Protein AF-A0A800FA05-F1 (afdb_monomer_lite)

Radius of gyration: 16.43 Å; chains: 1; bounding box: 43×35×48 Å

pLDDT: mean 76.83, std 19.86, range [25.92, 97.19]

Sequence (111 aa):
MSPGEPSPVIRTGQLAERCLTSFGSNMGPPMLPNYFYNNNYTIVQTRDHILVMTEMVHDTRIVRLGDPKPLPADVPPWFGDSWGQWHGDTLVVETTTFHLRGTRAQEGGNN

Structure (mmCIF, N/CA/C/O backbone):
data_AF-A0A800FA05-F1
#
_entry.id   AF-A0A800FA05-F1
#
loop_
_atom_site.group_PDB
_atom_site.id
_atom_site.type_symbol
_atom_site.label_atom_id
_atom_site.label_alt_id
_atom_site.label_comp_id
_atom_site.label_asym_id
_atom_site.label_entity_id
_atom_site.label_seq_id
_atom_site.pdbx_PDB_ins_code
_atom_site.Cartn_x
_atom_site.Cartn_y
_atom_site.Cartn_z
_atom_site.occupancy
_atom_site.B_iso_or_equiv
_atom_site.auth_seq_id
_atom_site.auth_comp_id
_atom_site.auth_asym_id
_atom_site.auth_atom_id
_atom_site.pdbx_PDB_model_num
ATOM 1 N N . MET A 1 1 ? 20.765 -23.237 -30.201 1.00 38.34 1 MET A N 1
ATOM 2 C CA . MET A 1 1 ? 20.815 -22.454 -28.949 1.00 38.34 1 MET A CA 1
ATOM 3 C C . MET A 1 1 ? 22.098 -21.645 -29.003 1.00 38.34 1 MET A C 1
ATOM 5 O O . MET A 1 1 ? 23.163 -22.242 -28.921 1.00 38.34 1 MET A O 1
ATOM 9 N N . SER A 1 2 ? 22.012 -20.352 -29.320 1.00 32.28 2 SER A N 1
ATOM 10 C CA . SER A 1 2 ? 23.200 -19.500 -29.456 1.00 32.28 2 SER A CA 1
ATOM 11 C C . SER A 1 2 ? 23.504 -18.845 -28.104 1.00 32.28 2 SER A C 1
ATOM 13 O O . SER A 1 2 ? 22.574 -18.331 -27.479 1.00 32.28 2 SER A O 1
ATOM 15 N N . PRO A 1 3 ? 24.754 -18.872 -27.618 1.00 37.50 3 PRO A N 1
ATOM 16 C CA . PRO A 1 3 ? 25.126 -18.211 -26.378 1.00 37.50 3 PRO A CA 1
ATOM 17 C C . PRO A 1 3 ? 25.275 -16.708 -26.640 1.00 37.50 3 PRO A C 1
ATOM 19 O O . PRO A 1 3 ? 26.117 -16.306 -27.437 1.00 37.50 3 PRO A O 1
ATOM 22 N N . GLY A 1 4 ? 24.461 -15.879 -25.980 1.00 46.41 4 GLY A N 1
ATOM 23 C CA . GLY A 1 4 ? 24.647 -14.421 -25.985 1.00 46.41 4 GLY A CA 1
ATOM 24 C C . GLY A 1 4 ? 23.414 -13.566 -26.260 1.00 46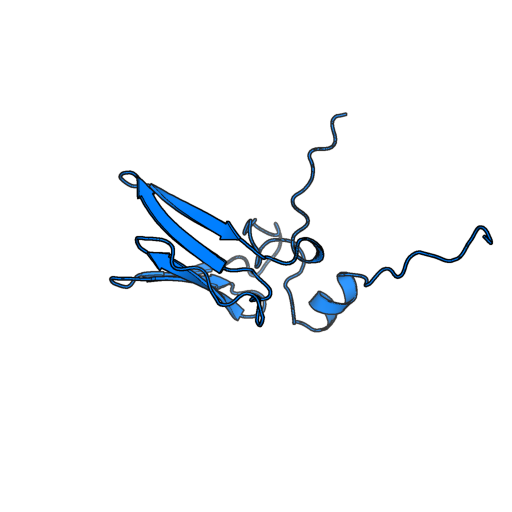.41 4 GLY A C 1
ATOM 25 O O . GLY A 1 4 ? 23.552 -12.348 -26.307 1.00 46.41 4 GLY A O 1
ATOM 26 N N . GLU A 1 5 ? 22.220 -14.139 -26.413 1.00 40.09 5 GLU A N 1
ATOM 27 C CA . GLU A 1 5 ? 21.006 -13.320 -26.438 1.00 40.09 5 GLU A CA 1
ATOM 28 C C . GLU A 1 5 ? 20.634 -12.953 -24.991 1.00 40.09 5 GLU A C 1
ATOM 30 O O . GLU A 1 5 ? 20.346 -13.854 -24.194 1.00 40.09 5 GLU A O 1
ATOM 35 N N . PRO A 1 6 ? 20.705 -11.669 -24.588 1.00 47.56 6 PRO A N 1
ATOM 36 C CA . PRO A 1 6 ? 20.285 -11.289 -23.254 1.00 47.56 6 PRO A CA 1
ATOM 37 C C . PRO A 1 6 ? 18.796 -11.601 -23.129 1.00 47.56 6 PRO A C 1
ATOM 39 O O . PRO A 1 6 ? 17.993 -11.150 -23.947 1.00 47.56 6 PRO A O 1
ATOM 42 N N . SER A 1 7 ? 18.428 -12.358 -22.092 1.00 51.72 7 SER A N 1
ATOM 43 C CA . SER A 1 7 ? 17.037 -12.531 -21.664 1.00 51.72 7 SER A CA 1
ATOM 44 C C . SER A 1 7 ? 16.334 -11.175 -21.738 1.00 51.72 7 SER A C 1
ATOM 46 O O . SER A 1 7 ? 16.969 -10.195 -21.341 1.00 51.72 7 SER A O 1
ATOM 48 N N . PRO A 1 8 ? 15.077 -11.059 -22.207 1.00 47.59 8 PRO A N 1
ATOM 49 C CA . PRO A 1 8 ? 14.409 -9.770 -22.306 1.00 47.59 8 PRO A CA 1
ATOM 50 C C . PRO A 1 8 ? 14.288 -9.174 -20.903 1.00 47.59 8 PRO A C 1
ATOM 52 O O . PRO A 1 8 ? 13.376 -9.468 -20.123 1.00 47.59 8 PRO A O 1
ATOM 55 N N . VAL A 1 9 ? 15.273 -8.349 -20.558 1.00 50.88 9 VAL A N 1
ATOM 56 C CA . VAL A 1 9 ? 15.281 -7.540 -19.360 1.00 50.88 9 VAL A CA 1
ATOM 57 C C . VAL A 1 9 ? 14.279 -6.448 -19.670 1.00 50.88 9 VAL A C 1
ATOM 59 O O . VAL A 1 9 ? 14.618 -5.409 -20.234 1.00 50.88 9 VAL A O 1
ATOM 62 N N . ILE A 1 10 ? 13.020 -6.673 -19.305 1.00 48.97 10 ILE A N 1
ATOM 63 C CA . ILE A 1 10 ? 12.134 -5.552 -19.020 1.00 48.97 10 ILE A CA 1
ATOM 64 C C . ILE A 1 10 ? 12.771 -4.858 -17.815 1.00 48.97 10 ILE A C 1
ATOM 66 O O . ILE A 1 10 ? 12.543 -5.240 -16.669 1.00 48.97 10 ILE A O 1
ATOM 70 N N . ARG A 1 11 ? 13.700 -3.934 -18.100 1.00 43.97 11 ARG A N 1
ATOM 71 C CA . ARG A 1 11 ? 14.428 -3.151 -17.102 1.00 43.97 11 ARG A CA 1
ATOM 72 C C . ARG A 1 11 ? 13.390 -2.412 -16.282 1.00 43.97 11 ARG A C 1
ATOM 74 O O . ARG A 1 11 ? 12.725 -1.535 -16.819 1.00 43.97 11 ARG A O 1
ATOM 81 N N . THR A 1 12 ? 13.294 -2.725 -14.999 1.00 46.00 12 THR A N 1
ATOM 82 C CA . THR A 1 12 ? 12.464 -1.977 -14.052 1.00 46.00 12 THR A CA 1
ATOM 83 C C . THR A 1 12 ? 12.890 -0.527 -13.880 1.00 46.00 12 THR A C 1
ATOM 85 O O . THR A 1 12 ? 12.059 0.270 -13.463 1.00 46.00 12 THR A O 1
ATOM 88 N N . GLY A 1 13 ? 14.109 -0.163 -14.313 1.00 53.25 13 GLY A N 1
ATOM 89 C CA . GLY A 1 13 ? 14.481 1.231 -14.568 1.00 53.25 13 GLY A CA 1
ATOM 90 C C . GLY A 1 13 ? 13.379 1.961 -15.335 1.00 53.25 13 GLY A C 1
ATOM 91 O O . GLY A 1 13 ? 12.830 2.914 -14.804 1.00 53.25 13 GLY A O 1
ATOM 92 N N . GLN A 1 14 ? 12.909 1.393 -16.454 1.00 62.62 14 GLN A N 1
ATOM 93 C CA . GLN A 1 14 ? 11.980 2.031 -17.399 1.00 62.62 14 GLN A CA 1
ATOM 94 C C . GLN A 1 14 ? 10.627 2.460 -16.811 1.00 62.62 14 GLN A C 1
ATOM 96 O O . GLN A 1 14 ? 9.986 3.338 -17.377 1.00 62.62 14 GLN A O 1
ATOM 101 N N . LEU A 1 15 ? 10.146 1.854 -15.720 1.00 75.12 15 LEU A N 1
ATOM 102 C CA . LEU A 1 15 ? 8.872 2.254 -15.104 1.00 75.12 15 LEU A CA 1
ATOM 103 C C . LEU A 1 15 ? 9.046 3.468 -14.185 1.00 75.12 15 LEU A C 1
ATOM 105 O O . LEU A 1 15 ? 8.202 4.364 -14.194 1.00 75.12 15 LEU A O 1
ATOM 109 N N . ALA A 1 16 ? 10.158 3.528 -13.448 1.00 77.25 16 ALA A N 1
ATOM 110 C CA . ALA A 1 16 ? 10.435 4.621 -12.523 1.00 77.25 16 ALA A CA 1
ATOM 111 C C . ALA A 1 16 ? 10.853 5.915 -13.241 1.00 77.25 16 ALA A C 1
ATOM 113 O O . ALA A 1 16 ? 10.376 6.988 -12.891 1.00 77.25 16 ALA A O 1
ATOM 114 N N . GLU A 1 17 ? 11.637 5.824 -14.324 1.00 78.31 17 GLU A N 1
ATOM 115 C CA . GLU A 1 17 ? 11.945 6.973 -15.217 1.00 78.31 17 GLU A CA 1
ATOM 116 C C . GLU A 1 17 ? 10.687 7.536 -15.899 1.00 78.31 17 GLU A C 1
ATOM 118 O O . GLU A 1 17 ? 10.668 8.694 -16.308 1.00 78.31 17 GLU A O 1
ATOM 123 N N . ARG A 1 18 ? 9.622 6.733 -15.998 1.00 82.88 18 ARG A N 1
ATOM 124 C CA . ARG A 1 18 ? 8.316 7.141 -16.535 1.00 82.88 18 ARG A CA 1
ATOM 125 C C . ARG A 1 18 ? 7.323 7.564 -15.452 1.00 82.88 18 ARG A C 1
ATOM 127 O O . ARG A 1 18 ? 6.162 7.793 -15.779 1.00 82.88 18 ARG A O 1
ATOM 134 N N 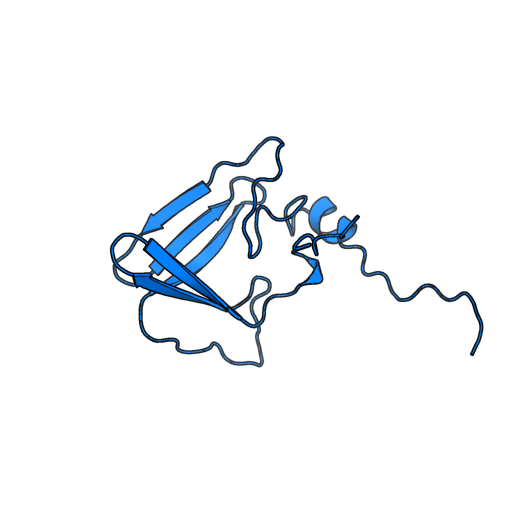. CYS A 1 19 ? 7.754 7.633 -14.190 1.00 81.38 19 CYS A N 1
ATOM 135 C CA . CYS A 1 19 ? 6.907 7.931 -13.033 1.00 81.38 19 CYS A CA 1
ATOM 136 C C . CYS A 1 19 ? 5.683 7.005 -12.907 1.00 81.38 19 CYS A C 1
ATOM 138 O O . CYS A 1 19 ? 4.655 7.413 -12.383 1.00 81.38 19 CYS A O 1
ATOM 140 N N . LEU A 1 20 ? 5.775 5.768 -13.405 1.00 81.38 20 LEU A N 1
ATOM 141 C CA . LEU A 1 20 ? 4.730 4.748 -13.243 1.00 81.38 20 LEU A CA 1
ATOM 142 C C . LEU A 1 20 ? 4.929 3.943 -11.959 1.00 81.38 20 LEU A C 1
ATOM 144 O O . LEU A 1 20 ? 3.986 3.377 -11.418 1.00 81.38 20 LEU A O 1
ATOM 148 N N . THR A 1 21 ? 6.170 3.873 -11.484 1.00 80.50 21 THR A N 1
ATOM 149 C CA . THR A 1 21 ? 6.525 3.274 -10.201 1.00 80.50 21 THR A CA 1
ATOM 150 C C . THR A 1 21 ? 7.538 4.144 -9.480 1.00 80.50 21 THR A C 1
ATOM 152 O O . THR A 1 21 ? 8.225 4.951 -10.100 1.00 80.50 21 THR A O 1
ATOM 155 N N . SER A 1 22 ? 7.662 3.976 -8.169 1.00 78.12 22 SER A N 1
ATOM 156 C CA . SER A 1 22 ? 8.684 4.686 -7.409 1.00 78.12 22 SER A CA 1
ATOM 157 C C . SER A 1 22 ? 10.096 4.120 -7.632 1.00 78.12 22 SER A C 1
ATOM 159 O O . SER A 1 22 ? 10.271 3.013 -8.152 1.00 78.12 22 SER A O 1
ATOM 161 N N . PHE A 1 23 ? 11.112 4.893 -7.243 1.00 75.38 23 PHE A N 1
ATOM 162 C CA . PHE A 1 23 ? 12.503 4.450 -7.226 1.00 75.38 23 PHE A CA 1
ATOM 163 C C . PHE A 1 23 ? 12.738 3.589 -5.979 1.00 75.38 23 PHE A C 1
ATOM 165 O O . PHE A 1 23 ? 12.977 4.100 -4.888 1.00 75.38 23 PHE A O 1
ATOM 172 N N . GLY A 1 24 ? 12.669 2.269 -6.149 1.00 73.94 24 GLY A N 1
ATOM 173 C CA . GLY A 1 24 ? 12.802 1.310 -5.051 1.00 73.94 24 GLY A CA 1
ATOM 174 C C . GLY A 1 24 ? 11.453 0.764 -4.587 1.00 73.94 24 GLY A C 1
ATOM 175 O O . GLY A 1 24 ? 10.505 0.692 -5.364 1.00 73.94 24 GLY A O 1
ATOM 176 N N . SER A 1 25 ? 11.388 0.330 -3.328 1.00 76.69 25 SER A N 1
ATOM 177 C CA . SER A 1 25 ? 10.262 -0.453 -2.794 1.00 76.69 25 SER A CA 1
ATOM 178 C C . SER A 1 25 ? 9.325 0.356 -1.888 1.00 76.69 25 SER A C 1
ATOM 180 O O . SER A 1 25 ? 8.582 -0.222 -1.114 1.00 76.69 25 SER A O 1
ATOM 182 N N . ASN A 1 26 ? 9.321 1.687 -1.958 1.00 80.50 26 ASN A N 1
ATOM 183 C CA . ASN A 1 26 ? 8.470 2.540 -1.112 1.00 80.50 26 ASN A CA 1
ATOM 184 C C . ASN A 1 26 ? 6.995 2.586 -1.541 1.00 80.50 26 ASN A C 1
ATOM 186 O O . ASN A 1 26 ? 6.177 3.126 -0.810 1.00 80.50 26 ASN A O 1
ATOM 190 N N . MET A 1 27 ? 6.639 2.014 -2.695 1.00 81.12 27 MET A N 1
ATOM 191 C CA . MET A 1 27 ? 5.282 2.095 -3.256 1.00 81.12 27 MET A CA 1
ATOM 192 C C . MET A 1 27 ? 4.553 0.753 -3.338 1.00 81.12 27 MET A C 1
ATOM 194 O O . MET A 1 27 ? 3.356 0.681 -3.084 1.00 81.12 27 MET A O 1
ATOM 198 N N . GLY A 1 28 ? 5.271 -0.323 -3.661 1.00 78.19 28 GLY A N 1
ATOM 199 C CA . GLY A 1 28 ? 4.698 -1.665 -3.751 1.00 78.19 28 GLY A CA 1
ATOM 200 C C . GLY A 1 28 ? 4.926 -2.476 -2.477 1.00 78.19 28 GLY A C 1
ATOM 201 O O . GLY A 1 28 ? 5.820 -2.151 -1.706 1.00 78.19 28 GLY A O 1
ATOM 202 N N . PRO A 1 29 ? 4.154 -3.545 -2.241 1.00 79.12 29 PRO A N 1
ATOM 203 C CA . PRO A 1 29 ? 4.388 -4.449 -1.119 1.00 79.12 29 PRO A CA 1
ATOM 204 C C . PRO A 1 29 ? 5.730 -5.212 -1.267 1.00 79.12 29 PRO A C 1
ATOM 206 O O . PRO A 1 29 ? 5.961 -5.821 -2.308 1.00 79.12 29 PRO A O 1
ATOM 209 N N . PRO A 1 30 ? 6.601 -5.262 -0.241 1.00 80.25 30 PRO A N 1
ATOM 210 C CA . PRO A 1 30 ? 6.523 -4.512 1.010 1.00 80.25 30 PRO A CA 1
ATOM 211 C C . PRO A 1 30 ? 6.919 -3.044 0.808 1.00 80.25 30 PRO A C 1
ATOM 213 O O . PRO A 1 30 ? 7.935 -2.762 0.176 1.00 80.25 30 PRO A O 1
ATOM 216 N N . MET A 1 31 ? 6.140 -2.129 1.397 1.00 82.56 31 MET A N 1
ATOM 217 C CA . MET A 1 31 ? 6.400 -0.688 1.333 1.00 82.56 31 MET A CA 1
ATOM 218 C C . MET A 1 31 ? 7.546 -0.344 2.288 1.00 82.56 31 MET A C 1
ATOM 220 O O . MET A 1 31 ? 7.344 -0.224 3.496 1.00 82.56 31 MET A O 1
ATOM 224 N N . LEU A 1 32 ? 8.761 -0.245 1.754 1.00 81.88 32 LEU A N 1
ATOM 225 C CA . LEU A 1 32 ? 9.983 0.021 2.514 1.00 81.88 32 LEU A CA 1
ATOM 226 C C . LEU A 1 32 ? 10.472 1.453 2.270 1.00 81.88 32 LEU A C 1
ATOM 228 O O . LEU A 1 32 ? 10.431 1.908 1.128 1.00 81.88 32 LEU A O 1
ATOM 232 N N . PRO A 1 33 ? 10.982 2.167 3.289 1.00 74.25 33 PRO A N 1
ATOM 233 C CA . PRO A 1 33 ? 11.574 3.487 3.089 1.00 74.25 33 PRO A CA 1
ATOM 234 C C . PRO A 1 33 ? 12.660 3.445 2.007 1.00 74.25 33 PRO A C 1
ATOM 236 O O . PRO A 1 33 ? 13.513 2.560 2.023 1.00 74.25 33 PRO A O 1
ATOM 239 N N . ASN A 1 34 ? 12.662 4.408 1.081 1.00 74.75 34 ASN A N 1
ATOM 240 C CA . ASN A 1 34 ? 13.681 4.454 0.024 1.00 74.75 34 ASN A CA 1
ATOM 241 C C . ASN A 1 34 ? 15.012 5.086 0.494 1.00 74.75 34 ASN A C 1
ATOM 243 O O . ASN A 1 34 ? 15.945 5.167 -0.293 1.00 74.75 34 ASN A O 1
ATOM 247 N N . TYR A 1 35 ? 15.113 5.513 1.761 1.00 73.44 35 TYR A N 1
ATOM 248 C CA . TYR A 1 35 ? 16.265 6.204 2.378 1.00 73.44 35 TYR A CA 1
ATOM 249 C C . TYR A 1 35 ? 16.663 7.551 1.740 1.00 73.44 35 TYR A C 1
ATOM 251 O O . TYR A 1 35 ? 17.668 8.144 2.128 1.00 73.44 35 TYR A O 1
ATOM 259 N N . PHE A 1 36 ? 15.865 8.061 0.802 1.00 76.06 36 PHE A N 1
ATOM 260 C CA . PHE A 1 36 ? 16.024 9.367 0.167 1.00 76.06 36 PHE A CA 1
ATOM 261 C C . PHE A 1 36 ? 14.910 10.337 0.616 1.00 76.06 36 PHE A C 1
ATOM 263 O O . PHE A 1 36 ? 14.461 10.311 1.764 1.00 76.06 36 PHE A O 1
ATOM 270 N N . TYR A 1 37 ? 14.482 11.229 -0.279 1.00 79.06 37 TYR A N 1
ATOM 271 C CA . TYR A 1 37 ? 13.399 12.188 -0.069 1.00 79.06 37 TYR A CA 1
ATOM 272 C C . TYR A 1 37 ? 12.038 11.625 -0.533 1.00 79.06 37 TYR A C 1
ATOM 274 O O . TYR A 1 37 ? 11.969 10.583 -1.188 1.00 79.06 37 TYR A O 1
ATOM 282 N N . ASN A 1 38 ? 10.953 12.325 -0.189 1.00 75.38 38 ASN A N 1
ATOM 283 C CA . ASN A 1 38 ? 9.557 11.990 -0.514 1.00 75.38 38 ASN A CA 1
ATOM 284 C C . ASN A 1 38 ? 9.064 10.642 0.043 1.00 75.38 38 ASN A C 1
ATOM 286 O O . ASN A 1 38 ? 8.450 9.835 -0.660 1.00 75.38 38 ASN A O 1
ATOM 290 N N . ASN A 1 39 ? 9.364 10.399 1.320 1.00 84.06 39 ASN A N 1
ATOM 291 C CA . ASN A 1 39 ? 8.961 9.200 2.060 1.00 84.06 39 ASN A CA 1
ATOM 292 C C . ASN A 1 39 ? 7.725 9.421 2.946 1.00 84.06 39 ASN A C 1
ATOM 294 O O . ASN A 1 39 ? 7.474 8.612 3.841 1.00 84.06 39 ASN A O 1
ATOM 298 N N . ASN A 1 40 ? 6.961 10.501 2.746 1.00 88.88 40 ASN A N 1
ATOM 299 C CA . ASN A 1 40 ? 5.736 10.679 3.514 1.00 88.88 40 ASN A CA 1
ATOM 300 C C . ASN A 1 40 ? 4.649 9.715 3.028 1.00 88.88 40 ASN A C 1
ATOM 302 O O . ASN A 1 40 ? 4.460 9.504 1.826 1.00 88.88 40 ASN A O 1
ATOM 306 N N . TYR A 1 41 ? 3.902 9.177 3.990 1.00 90.75 41 TYR A N 1
ATOM 307 C CA . TYR A 1 41 ? 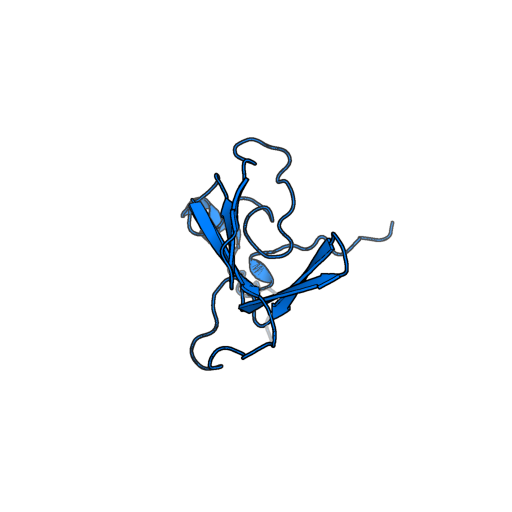2.701 8.394 3.742 1.00 90.75 41 TYR A CA 1
ATOM 308 C C . TYR A 1 41 ? 1.495 9.116 4.318 1.00 90.75 41 TYR A C 1
ATOM 310 O O . TYR A 1 41 ? 1.495 9.517 5.482 1.00 90.75 41 TYR A O 1
ATOM 318 N N . THR A 1 42 ? 0.448 9.243 3.512 1.00 94.00 42 THR A N 1
ATOM 319 C CA . THR A 1 42 ? -0.870 9.626 4.014 1.00 94.00 42 THR A CA 1
ATOM 320 C C . THR A 1 42 ? -1.669 8.358 4.253 1.00 94.00 42 THR A C 1
ATOM 322 O O . THR A 1 42 ? -1.869 7.570 3.329 1.00 94.00 42 THR A O 1
ATOM 325 N N . ILE A 1 43 ? -2.118 8.162 5.492 1.00 95.06 43 ILE A N 1
ATOM 326 C CA . ILE A 1 43 ? -2.929 7.009 5.877 1.00 95.06 43 ILE A CA 1
ATOM 327 C C . ILE A 1 43 ? -4.346 7.489 6.168 1.00 95.06 43 ILE A C 1
ATOM 329 O O . ILE A 1 43 ? -4.550 8.361 7.011 1.00 95.06 43 ILE A O 1
ATOM 333 N N . VAL A 1 44 ? -5.322 6.912 5.470 1.00 97.19 44 VAL A N 1
ATOM 334 C CA . VAL A 1 44 ? -6.747 7.187 5.683 1.00 97.19 44 VAL A CA 1
ATOM 335 C C . VAL A 1 44 ? -7.437 5.890 6.066 1.00 97.19 44 VAL A C 1
ATOM 337 O O . VAL A 1 44 ? -7.366 4.906 5.336 1.00 97.19 44 VAL A O 1
ATOM 340 N N . GLN A 1 45 ? -8.127 5.892 7.201 1.00 96.75 45 GLN A N 1
ATOM 341 C CA . GLN A 1 45 ? -8.899 4.750 7.669 1.00 96.75 45 GLN A CA 1
ATOM 342 C C . GLN A 1 45 ? -10.393 5.048 7.578 1.00 96.75 45 GLN A C 1
ATOM 344 O O . GLN A 1 45 ? -10.872 6.095 8.009 1.00 96.75 45 GLN A O 1
ATOM 349 N N . THR A 1 46 ? -11.129 4.091 7.032 1.00 96.31 46 THR A N 1
ATOM 350 C CA . THR A 1 46 ? -12.592 4.058 7.007 1.00 96.31 46 THR A CA 1
ATOM 351 C C . THR A 1 46 ? -13.074 2.833 7.788 1.00 96.31 46 THR A C 1
ATOM 353 O O . THR A 1 46 ? -12.278 2.122 8.405 1.00 96.31 46 THR A O 1
ATOM 356 N N . ARG A 1 47 ? -14.384 2.568 7.786 1.00 94.81 47 ARG A N 1
ATOM 357 C CA . ARG A 1 47 ? -14.944 1.402 8.484 1.00 94.81 47 ARG A CA 1
ATOM 358 C C . ARG A 1 47 ? -14.477 0.075 7.876 1.00 94.81 47 ARG A C 1
ATOM 360 O O . ARG A 1 47 ? -14.364 -0.909 8.596 1.00 94.81 47 ARG A O 1
ATOM 367 N N . ASP A 1 48 ? -14.253 0.048 6.568 1.00 95.75 48 ASP A N 1
ATOM 368 C CA . ASP A 1 48 ? -14.023 -1.160 5.772 1.00 95.75 48 ASP A CA 1
ATOM 369 C C . ASP A 1 48 ? -12.719 -1.125 4.954 1.00 95.75 48 ASP A C 1
ATOM 371 O O . ASP A 1 48 ? -12.343 -2.140 4.370 1.00 95.75 48 ASP A O 1
ATOM 375 N N . HIS A 1 49 ? -11.995 -0.002 4.943 1.00 96.44 49 HIS A N 1
ATOM 376 C CA . HIS A 1 49 ? -10.733 0.144 4.214 1.00 96.44 49 HIS A CA 1
ATOM 377 C C . HIS A 1 49 ? -9.677 0.918 4.998 1.00 96.44 49 HIS A C 1
ATOM 379 O O . HIS A 1 49 ? -9.986 1.857 5.735 1.00 96.44 49 HIS A O 1
ATOM 385 N N . ILE A 1 50 ? -8.41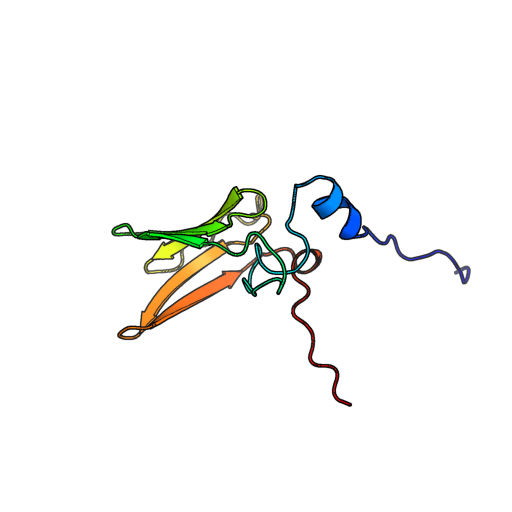7 0.588 4.728 1.00 96.88 50 ILE A N 1
ATOM 386 C CA . ILE A 1 50 ? -7.252 1.412 5.042 1.00 96.88 50 ILE A CA 1
ATOM 387 C C . ILE A 1 50 ? -6.556 1.755 3.731 1.00 96.88 50 ILE A C 1
ATOM 389 O O . ILE A 1 50 ? -6.240 0.881 2.928 1.00 96.88 50 ILE A O 1
ATOM 393 N N . LEU A 1 51 ? -6.334 3.042 3.513 1.00 95.38 51 LEU A N 1
ATOM 394 C CA . LEU A 1 51 ? -5.629 3.576 2.360 1.00 95.38 51 LEU A CA 1
ATOM 395 C C . LEU A 1 51 ? -4.249 4.034 2.808 1.00 95.38 51 LEU A C 1
ATOM 397 O O . LEU A 1 51 ? -4.138 4.750 3.802 1.00 95.38 51 LEU A O 1
ATOM 401 N N . VAL A 1 52 ? -3.217 3.650 2.064 1.00 93.81 52 VAL A N 1
ATOM 402 C CA . VAL A 1 52 ? -1.845 4.126 2.263 1.00 93.81 52 VAL A CA 1
ATOM 403 C C . VAL A 1 52 ? -1.385 4.762 0.961 1.00 93.81 52 VAL A C 1
ATOM 405 O O . VAL A 1 52 ? -1.146 4.064 -0.022 1.00 93.81 52 VAL A O 1
ATOM 408 N N . MET A 1 53 ? -1.295 6.088 0.947 1.00 92.12 53 MET A N 1
ATOM 409 C CA . MET A 1 53 ? -0.875 6.862 -0.218 1.00 92.12 53 MET A CA 1
ATOM 410 C C . MET A 1 53 ? 0.571 7.313 -0.061 1.00 92.12 53 MET A C 1
ATOM 412 O O . MET A 1 53 ? 0.938 7.876 0.974 1.00 92.12 53 MET A O 1
ATOM 416 N N . THR A 1 54 ? 1.380 7.078 -1.089 1.00 89.81 54 THR A N 1
ATOM 417 C CA . THR A 1 54 ? 2.801 7.433 -1.100 1.00 89.81 54 THR A CA 1
ATOM 418 C C . THR A 1 54 ? 3.004 8.814 -1.697 1.00 89.81 54 THR A C 1
ATOM 420 O O . THR A 1 54 ? 2.463 9.116 -2.755 1.00 89.81 54 THR A O 1
ATOM 423 N N . GLU A 1 55 ? 3.816 9.659 -1.062 1.00 89.06 55 GLU A N 1
ATOM 424 C CA . GLU A 1 55 ? 4.153 10.975 -1.620 1.00 89.06 55 GLU A CA 1
ATOM 425 C C . GLU A 1 55 ? 4.844 10.853 -2.986 1.00 89.06 55 GLU A C 1
ATOM 427 O O . GLU A 1 55 ? 4.486 11.530 -3.949 1.00 89.06 55 GLU A O 1
ATOM 432 N N . MET A 1 56 ? 5.828 9.956 -3.104 1.00 85.19 56 MET A N 1
ATOM 433 C CA . MET A 1 56 ? 6.474 9.705 -4.388 1.00 85.19 56 MET A CA 1
ATOM 434 C C . MET A 1 56 ? 5.499 8.984 -5.331 1.00 85.19 56 MET A C 1
ATOM 436 O O . MET A 1 56 ? 4.989 7.921 -4.991 1.00 85.19 56 MET A O 1
ATOM 440 N N . VAL A 1 57 ? 5.273 9.554 -6.521 1.00 87.00 57 VAL A N 1
ATOM 441 C CA . VAL A 1 57 ? 4.418 9.012 -7.605 1.00 87.00 57 VAL A CA 1
ATOM 442 C C . VAL A 1 57 ? 2.904 8.957 -7.284 1.00 87.00 57 VAL A C 1
ATOM 444 O O . VAL A 1 57 ? 2.113 8.758 -8.199 1.00 87.00 57 VAL A O 1
ATOM 447 N N . HIS A 1 58 ? 2.476 9.293 -6.059 1.00 87.62 58 HIS A N 1
ATOM 448 C CA . HIS A 1 58 ? 1.063 9.415 -5.651 1.00 87.62 58 HIS A CA 1
ATOM 449 C C . HIS A 1 58 ? 0.221 8.141 -5.832 1.00 87.62 58 HIS A C 1
ATOM 451 O O . HIS A 1 58 ? -0.993 8.215 -6.037 1.00 87.62 58 HIS A O 1
ATOM 457 N N . ASP A 1 59 ? 0.840 6.964 -5.749 1.00 87.88 59 ASP A N 1
ATOM 458 C CA . ASP A 1 59 ? 0.095 5.709 -5.770 1.00 87.88 59 ASP A CA 1
ATOM 459 C C . ASP A 1 59 ? -0.610 5.475 -4.429 1.00 87.88 59 ASP A C 1
ATOM 461 O O . ASP A 1 59 ? -0.156 5.920 -3.369 1.00 87.88 59 ASP A O 1
ATOM 465 N N . THR A 1 60 ? -1.752 4.793 -4.479 1.00 91.38 60 THR A N 1
ATOM 466 C CA . THR A 1 60 ? -2.569 4.504 -3.300 1.00 91.38 60 THR A CA 1
ATOM 467 C C . THR A 1 60 ? -2.788 3.009 -3.174 1.00 91.38 60 THR A C 1
ATOM 469 O O . THR A 1 60 ? -3.534 2.402 -3.945 1.00 91.38 60 THR A O 1
ATOM 472 N N . ARG A 1 61 ? -2.217 2.423 -2.122 1.00 92.00 61 ARG A N 1
ATOM 473 C CA . ARG A 1 61 ? -2.520 1.054 -1.718 1.00 92.00 61 ARG A CA 1
ATOM 474 C C . ARG A 1 61 ? -3.851 1.021 -0.977 1.00 92.00 61 ARG A C 1
ATOM 476 O O . ARG A 1 61 ? -4.002 1.654 0.068 1.00 92.00 61 ARG A O 1
ATOM 483 N N . ILE A 1 62 ? -4.790 0.238 -1.496 1.00 93.69 62 ILE A N 1
ATOM 484 C CA . ILE A 1 62 ? -6.111 0.021 -0.899 1.00 93.69 62 ILE A CA 1
ATOM 485 C C . ILE A 1 62 ? -6.107 -1.323 -0.173 1.00 93.69 62 ILE A C 1
ATOM 487 O O . ILE A 1 62 ? -6.020 -2.370 -0.810 1.00 93.69 62 ILE A O 1
ATOM 491 N N . VAL A 1 63 ? -6.227 -1.300 1.153 1.00 95.19 63 VAL A N 1
ATOM 492 C CA . VAL A 1 63 ? -6.340 -2.491 2.000 1.00 95.19 63 VAL A CA 1
ATOM 493 C C . VAL A 1 63 ? -7.789 -2.652 2.437 1.00 95.19 63 VAL A C 1
ATOM 495 O O . VAL A 1 63 ? -8.317 -1.797 3.149 1.00 95.19 63 VAL A O 1
ATOM 498 N N . ARG A 1 64 ? -8.438 -3.744 2.029 1.00 95.62 64 ARG A N 1
ATOM 499 C CA . ARG A 1 64 ? -9.807 -4.068 2.461 1.00 95.62 64 ARG A CA 1
ATOM 500 C C . ARG A 1 64 ? -9.787 -4.797 3.798 1.00 95.62 64 ARG A C 1
ATOM 502 O O . ARG A 1 64 ? -8.991 -5.714 3.977 1.00 95.62 64 ARG A O 1
ATOM 509 N N . LEU A 1 65 ? -10.643 -4.389 4.728 1.00 95.81 65 LEU A N 1
ATOM 510 C CA . LEU A 1 65 ? -10.734 -4.978 6.062 1.00 95.81 65 LEU A CA 1
ATOM 511 C C . LEU A 1 65 ? -11.778 -6.099 6.106 1.00 95.81 65 LEU A C 1
ATOM 513 O O . LEU A 1 65 ? -12.875 -5.950 5.566 1.00 95.81 65 LEU A O 1
ATOM 517 N N . GLY A 1 66 ? -11.456 -7.186 6.810 1.00 89.75 66 GLY A N 1
ATOM 518 C CA . GLY A 1 66 ? -12.366 -8.309 7.050 1.00 89.75 66 GLY A CA 1
ATOM 519 C C . GLY A 1 66 ? -12.018 -9.558 6.242 1.00 89.75 66 GLY A C 1
ATOM 520 O O . GLY A 1 66 ? -10.842 -9.877 6.052 1.00 89.75 66 GLY A O 1
ATOM 521 N N . ASP A 1 67 ? -13.048 -10.285 5.808 1.00 87.62 67 ASP A N 1
ATOM 522 C CA . ASP A 1 67 ? -12.875 -11.562 5.116 1.00 87.62 67 ASP A CA 1
ATOM 523 C C . ASP A 1 67 ? -12.398 -11.361 3.668 1.00 87.62 67 ASP A C 1
ATOM 525 O O . ASP A 1 67 ? -13.019 -10.595 2.917 1.00 87.62 67 ASP A O 1
ATOM 529 N N . PRO A 1 68 ? -11.334 -12.065 3.234 1.00 84.88 68 PRO A N 1
ATOM 530 C CA . PRO A 1 68 ? -10.836 -11.964 1.873 1.00 84.88 68 PRO A CA 1
ATOM 531 C C . PRO A 1 68 ? -11.881 -12.384 0.838 1.00 84.88 68 PRO A C 1
ATOM 533 O O . PRO A 1 68 ? -12.355 -13.520 0.820 1.00 84.88 68 PRO A O 1
ATOM 536 N N . LYS A 1 69 ? -12.186 -11.478 -0.090 1.00 85.62 69 LYS A N 1
ATOM 537 C CA . LYS A 1 69 ? -12.977 -11.744 -1.299 1.00 85.62 69 LYS A CA 1
ATOM 538 C C . LYS A 1 69 ? -12.136 -11.472 -2.551 1.00 85.62 69 LYS A C 1
ATOM 540 O O . LYS A 1 69 ? -12.255 -10.383 -3.113 1.00 85.62 69 LYS A O 1
ATOM 545 N N . PRO A 1 70 ? -11.293 -12.422 -2.987 1.00 82.12 70 PRO A N 1
ATOM 546 C CA . PRO A 1 70 ? -10.313 -12.198 -4.045 1.00 82.12 70 PRO A CA 1
ATOM 547 C C . PRO A 1 70 ? -10.900 -11.517 -5.282 1.00 82.12 70 PRO A C 1
ATOM 549 O O . PRO A 1 70 ? -12.020 -11.824 -5.704 1.00 82.12 70 PRO A O 1
ATOM 552 N N . LEU A 1 71 ? -10.131 -10.596 -5.862 1.00 84.38 71 LEU A N 1
ATOM 553 C C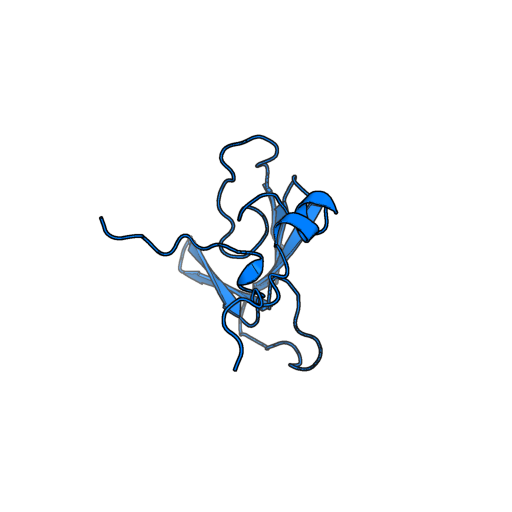A . LEU A 1 71 ? -10.492 -9.992 -7.140 1.00 84.38 71 LEU A CA 1
ATOM 554 C C . LEU A 1 71 ? -10.532 -11.045 -8.267 1.00 84.38 71 LEU A C 1
ATOM 556 O O . LEU A 1 71 ? -9.839 -12.064 -8.183 1.00 84.38 71 LEU A O 1
ATOM 560 N N . PRO A 1 72 ? -11.323 -10.807 -9.330 1.00 85.44 72 PRO A N 1
ATOM 561 C CA . PRO A 1 72 ? -11.304 -11.640 -10.528 1.00 85.44 72 PRO A CA 1
ATOM 562 C C . PRO A 1 72 ? -9.883 -11.801 -11.094 1.00 85.44 72 PRO A C 1
ATOM 564 O O . PRO A 1 72 ? -9.115 -10.842 -11.169 1.00 85.44 72 PRO A O 1
ATOM 567 N N . ALA A 1 73 ? -9.525 -13.028 -11.481 1.00 82.75 73 ALA A N 1
ATOM 568 C CA . ALA A 1 73 ? -8.161 -13.373 -11.897 1.00 82.75 73 ALA A CA 1
ATOM 569 C C . ALA A 1 73 ? -7.766 -12.812 -13.278 1.00 82.75 73 ALA A C 1
ATOM 571 O O . ALA A 1 73 ? -6.591 -12.821 -13.637 1.00 82.75 73 ALA A O 1
ATOM 572 N N . ASP A 1 74 ? -8.737 -12.350 -14.061 1.00 85.56 74 ASP A N 1
ATOM 573 C CA . ASP A 1 74 ? -8.581 -11.830 -15.419 1.00 85.56 74 ASP A CA 1
ATOM 574 C C . ASP A 1 74 ? -8.095 -10.373 -15.467 1.00 85.56 74 ASP A C 1
ATOM 576 O O . ASP A 1 74 ? -7.585 -9.939 -16.500 1.00 85.56 74 ASP A O 1
ATOM 580 N N . VAL A 1 75 ? -8.183 -9.633 -14.355 1.00 80.81 75 VAL A N 1
ATOM 581 C CA . VAL A 1 75 ? -7.691 -8.249 -14.251 1.00 80.81 75 VAL A CA 1
ATOM 582 C C . VAL A 1 75 ? -6.899 -8.063 -12.949 1.00 80.81 75 VAL A C 1
ATOM 584 O O . VAL A 1 75 ? -7.376 -7.421 -12.009 1.00 80.81 75 VAL A O 1
ATOM 587 N N . PRO A 1 76 ? -5.684 -8.636 -12.850 1.00 81.75 76 PRO A N 1
ATOM 588 C CA . PRO A 1 76 ? -4.878 -8.509 -11.645 1.00 81.75 76 PRO A CA 1
ATOM 589 C C . PRO A 1 76 ? -4.393 -7.059 -11.457 1.00 81.75 76 PRO A C 1
ATOM 591 O O . PRO A 1 76 ? -3.840 -6.472 -12.395 1.00 81.75 76 PRO A O 1
ATOM 594 N N . PRO A 1 77 ? -4.549 -6.462 -10.260 1.00 86.38 77 PRO A N 1
ATOM 595 C CA . PRO A 1 77 ? -3.958 -5.163 -9.961 1.00 86.38 77 PRO A CA 1
ATOM 596 C C . PRO A 1 77 ? -2.432 -5.218 -10.010 1.00 86.38 77 PRO A C 1
ATOM 598 O O . PRO A 1 77 ? -1.821 -6.194 -9.579 1.00 86.38 77 PRO A O 1
ATOM 601 N N . TRP A 1 78 ? -1.799 -4.126 -10.439 1.00 83.81 78 TRP A N 1
ATOM 602 C CA . TRP A 1 78 ? -0.341 -4.081 -10.582 1.00 83.81 78 TRP A CA 1
ATOM 603 C C . TRP A 1 78 ? 0.409 -4.316 -9.255 1.00 83.81 78 TRP A C 1
ATOM 605 O O . TRP A 1 78 ? 1.354 -5.108 -9.194 1.00 83.81 78 TRP A O 1
ATOM 615 N N . PHE A 1 79 ? -0.054 -3.671 -8.176 1.00 86.62 79 PHE A N 1
ATOM 616 C CA . PHE A 1 79 ? 0.467 -3.837 -6.809 1.00 86.62 79 PHE A CA 1
ATOM 617 C C . PHE A 1 79 ? -0.222 -4.955 -6.019 1.00 86.62 79 PHE A C 1
ATOM 619 O O . PHE A 1 79 ? -0.012 -5.090 -4.814 1.00 86.62 79 PHE A O 1
ATOM 626 N N . GLY A 1 80 ? -0.998 -5.785 -6.714 1.00 89.75 80 GLY A N 1
ATOM 627 C CA . GLY A 1 80 ? -1.716 -6.909 -6.147 1.00 89.75 80 GLY A CA 1
ATOM 628 C C . GLY A 1 80 ? -2.932 -6.528 -5.322 1.00 89.75 80 GLY A C 1
ATOM 629 O O . GLY A 1 80 ? -3.343 -5.371 -5.222 1.00 89.75 80 GLY A O 1
ATOM 630 N N . ASP A 1 81 ? -3.519 -7.563 -4.746 1.00 90.94 81 ASP A N 1
ATOM 631 C CA . ASP A 1 81 ? -4.761 -7.492 -4.008 1.00 90.94 81 ASP A CA 1
ATOM 632 C C . ASP A 1 81 ? -4.514 -7.568 -2.499 1.00 90.94 81 ASP A C 1
ATOM 634 O O . ASP A 1 81 ? -4.027 -8.592 -2.016 1.00 90.94 81 ASP A O 1
ATOM 638 N N . SER A 1 82 ? -4.811 -6.485 -1.769 1.00 93.12 82 SER A N 1
ATOM 639 C CA . SER A 1 82 ? -4.483 -6.337 -0.343 1.00 93.12 82 SER A CA 1
ATOM 640 C C . SER A 1 82 ? -5.694 -6.519 0.580 1.00 93.12 82 SER A C 1
ATOM 642 O O . SER A 1 82 ? -6.720 -5.853 0.417 1.00 93.12 82 SER A O 1
ATOM 644 N N . TRP A 1 83 ? -5.520 -7.337 1.618 1.00 94.88 83 TRP A N 1
ATOM 645 C CA . TRP A 1 83 ? -6.519 -7.633 2.649 1.00 94.88 83 TRP A CA 1
ATOM 646 C C . TRP A 1 83 ? -5.916 -7.506 4.038 1.00 94.88 83 TRP A C 1
ATOM 648 O O . TRP A 1 83 ? -4.771 -7.898 4.243 1.00 94.88 83 TRP A O 1
ATOM 658 N N . GLY A 1 84 ? -6.669 -6.942 4.978 1.00 94.88 84 GLY A N 1
ATOM 659 C CA . GLY A 1 84 ? -6.185 -6.633 6.315 1.00 94.88 84 GLY A CA 1
ATOM 660 C C . GLY A 1 84 ? -7.081 -7.168 7.424 1.00 94.88 84 GLY A C 1
ATOM 661 O O . GLY A 1 84 ? -8.309 -7.084 7.341 1.00 94.88 84 GLY A O 1
ATOM 662 N N . GLN A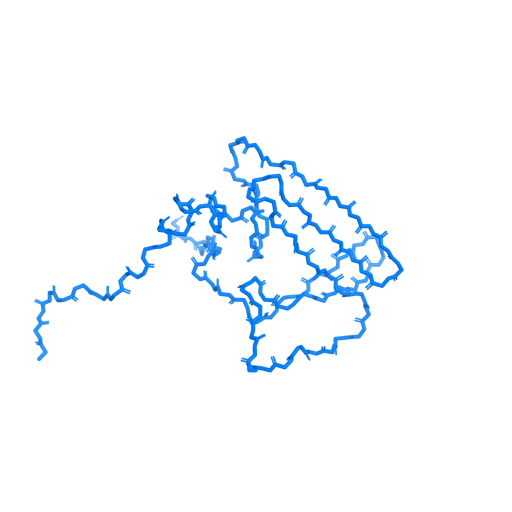 1 85 ? -6.456 -7.653 8.495 1.00 94.94 85 GLN A N 1
ATOM 663 C CA . GLN A 1 85 ? -7.126 -8.009 9.745 1.00 94.94 85 GLN A CA 1
ATOM 664 C C . GLN A 1 85 ? -6.388 -7.412 10.945 1.00 94.94 85 GLN A C 1
ATOM 666 O O . GLN A 1 85 ? -5.160 -7.308 10.958 1.00 94.94 85 GLN A O 1
ATOM 671 N N . TRP A 1 86 ? -7.153 -7.000 11.954 1.00 94.12 86 TRP A N 1
ATOM 672 C CA . TRP A 1 86 ? -6.610 -6.468 13.200 1.00 94.12 86 TRP A CA 1
ATOM 673 C C . TRP A 1 86 ? -6.328 -7.598 14.187 1.00 94.12 86 TRP A C 1
ATOM 675 O O . TRP A 1 86 ? -7.216 -8.367 14.543 1.00 94.12 86 TRP A O 1
ATOM 685 N N . HIS A 1 87 ? -5.091 -7.653 14.664 1.00 95.38 87 HIS A N 1
ATOM 686 C CA . HIS A 1 87 ? -4.631 -8.518 15.740 1.00 95.38 87 HIS A CA 1
ATOM 687 C C . HIS A 1 87 ? -4.243 -7.625 16.921 1.00 95.38 87 HIS A C 1
ATOM 689 O O . HIS A 1 87 ? -3.104 -7.165 17.023 1.00 95.38 87 HIS A O 1
ATOM 695 N N . GLY A 1 88 ? -5.220 -7.317 17.780 1.00 95.06 88 GLY A N 1
ATOM 696 C CA . GLY A 1 88 ? -5.069 -6.262 18.787 1.00 95.06 88 GLY A CA 1
ATOM 697 C C . GLY A 1 88 ? -4.793 -4.918 18.109 1.00 95.06 88 GLY A C 1
ATOM 698 O O . GLY A 1 88 ? -5.556 -4.503 17.240 1.00 95.06 88 GLY A O 1
ATOM 699 N N . ASP A 1 89 ? -3.663 -4.298 18.447 1.00 95.94 89 ASP A N 1
ATOM 700 C CA . ASP A 1 89 ? -3.247 -2.997 17.899 1.00 95.94 89 ASP A CA 1
ATOM 701 C C . ASP A 1 89 ? -2.438 -3.112 16.592 1.00 95.94 89 ASP A C 1
ATOM 703 O O . ASP A 1 89 ? -1.924 -2.121 16.076 1.00 95.94 89 ASP A O 1
ATOM 707 N N . THR A 1 90 ? -2.287 -4.324 16.047 1.00 95.50 90 THR A N 1
ATOM 708 C CA . THR A 1 90 ? -1.504 -4.574 14.829 1.00 95.50 90 THR A CA 1
ATOM 709 C C . THR A 1 90 ? -2.414 -4.886 13.650 1.00 95.50 90 THR A C 1
ATOM 711 O O . THR A 1 90 ? -3.178 -5.849 13.690 1.00 95.50 90 THR A O 1
ATOM 714 N N . LEU A 1 91 ? -2.298 -4.114 12.568 1.00 94.62 91 LEU A N 1
ATOM 715 C CA . LEU A 1 91 ? -2.902 -4.459 11.284 1.00 94.62 91 LEU A CA 1
ATOM 716 C C . LEU A 1 91 ? -1.972 -5.414 10.530 1.00 94.62 91 LEU A C 1
ATOM 718 O O . LEU A 1 91 ? -0.893 -5.017 10.087 1.00 94.62 91 LEU A O 1
ATOM 722 N N . VAL A 1 92 ? -2.408 -6.655 10.343 1.00 94.56 92 VAL A N 1
ATOM 723 C CA . VAL A 1 92 ? -1.728 -7.626 9.481 1.00 94.56 92 VAL A CA 1
ATOM 724 C C . VAL A 1 92 ? -2.324 -7.509 8.088 1.00 94.56 92 VAL A C 1
ATOM 726 O O . VAL A 1 92 ? -3.540 -7.610 7.937 1.00 94.56 92 VAL A O 1
ATOM 729 N N . VAL A 1 93 ? -1.479 -7.275 7.080 1.00 93.75 93 VAL A N 1
ATOM 730 C CA . VAL A 1 93 ? -1.914 -7.124 5.686 1.00 93.75 93 VAL A CA 1
ATOM 731 C C . VAL A 1 93 ? -1.296 -8.203 4.816 1.00 93.75 93 VAL A C 1
ATOM 733 O O . VAL A 1 93 ? -0.078 -8.259 4.654 1.00 93.75 93 VAL A O 1
ATOM 736 N N . GLU A 1 94 ? -2.150 -9.000 4.193 1.00 92.06 94 GLU A N 1
ATOM 737 C CA . GLU A 1 94 ? -1.774 -9.967 3.172 1.00 92.06 94 GLU A CA 1
ATOM 738 C C . GLU A 1 94 ? -1.956 -9.350 1.791 1.00 92.06 94 GLU A C 1
ATOM 740 O O . GLU A 1 94 ? -2.867 -8.554 1.549 1.00 92.06 94 GLU A O 1
ATOM 745 N N . THR A 1 95 ? -1.059 -9.665 0.861 1.00 90.31 95 THR A N 1
ATOM 746 C CA . THR A 1 95 ? -1.164 -9.176 -0.514 1.00 90.31 95 THR A CA 1
ATOM 747 C C . THR A 1 95 ? -0.843 -10.284 -1.491 1.00 90.31 95 THR A C 1
ATOM 749 O O . THR A 1 95 ? 0.192 -10.936 -1.385 1.00 90.31 95 THR A O 1
ATOM 752 N N . THR A 1 96 ? -1.748 -10.504 -2.439 1.00 88.06 96 THR A N 1
ATOM 753 C CA . THR A 1 96 ? -1.643 -11.569 -3.444 1.00 88.06 96 THR A CA 1
ATOM 754 C C . THR A 1 96 ? -1.545 -10.978 -4.844 1.00 88.06 96 THR A C 1
ATOM 756 O O . THR A 1 96 ? -1.884 -9.818 -5.057 1.00 88.06 96 THR A O 1
ATOM 759 N N . THR A 1 97 ? -1.078 -11.766 -5.815 1.00 84.31 97 THR A N 1
ATOM 760 C CA . THR A 1 97 ? -1.152 -11.411 -7.247 1.00 84.31 97 THR A CA 1
ATOM 761 C C . THR A 1 97 ? -0.466 -10.078 -7.603 1.00 84.31 97 THR A C 1
ATOM 763 O O . THR A 1 97 ? -0.896 -9.372 -8.506 1.00 84.31 97 THR A O 1
ATOM 766 N N . PHE A 1 98 ? 0.610 -9.713 -6.896 1.00 81.75 98 PHE A N 1
ATOM 767 C CA . PHE A 1 98 ? 1.406 -8.517 -7.193 1.00 81.75 98 PHE A CA 1
ATOM 768 C C . PHE A 1 98 ? 2.585 -8.838 -8.117 1.00 81.75 98 PHE A C 1
ATOM 770 O O . PHE A 1 98 ? 3.155 -9.934 -8.087 1.00 81.75 98 PHE A O 1
ATOM 777 N N . HIS A 1 99 ? 2.995 -7.869 -8.937 1.00 76.12 99 HIS A N 1
ATOM 778 C CA . HIS A 1 99 ? 4.147 -8.044 -9.818 1.00 76.12 99 HIS A CA 1
ATOM 779 C C . HIS A 1 99 ? 5.474 -7.852 -9.069 1.00 76.12 99 HIS A C 1
ATOM 781 O O . HIS A 1 99 ? 5.955 -6.733 -8.892 1.00 76.12 99 HIS A O 1
ATOM 787 N N . LEU A 1 100 ? 6.129 -8.971 -8.736 1.00 60.09 100 LEU A N 1
ATOM 788 C CA . LEU A 1 100 ? 7.420 -9.025 -8.027 1.00 60.09 100 LEU A CA 1
ATOM 789 C C . LEU A 1 100 ? 8.543 -8.186 -8.657 1.00 60.09 100 LEU A C 1
ATOM 791 O O . LEU A 1 100 ? 9.467 -7.768 -7.967 1.00 60.09 100 LEU A O 1
ATOM 795 N N . ARG A 1 101 ? 8.499 -7.911 -9.967 1.00 54.38 101 ARG A N 1
ATOM 796 C CA . ARG A 1 101 ? 9.558 -7.125 -10.622 1.00 54.38 101 ARG A CA 1
ATOM 797 C C . ARG A 1 101 ? 9.608 -5.669 -10.144 1.00 54.38 101 ARG A C 1
ATOM 799 O O . ARG A 1 101 ? 10.698 -5.109 -10.158 1.00 54.38 101 ARG A O 1
ATOM 806 N N . GLY A 1 102 ? 8.494 -5.080 -9.693 1.00 48.19 102 GLY A N 1
ATOM 807 C CA . GLY A 1 102 ? 8.454 -3.720 -9.127 1.00 48.19 102 GLY A CA 1
ATOM 808 C C . GLY A 1 102 ? 8.898 -3.632 -7.664 1.00 48.19 102 GLY A C 1
ATOM 809 O O . GLY A 1 102 ? 9.115 -2.544 -7.145 1.00 48.19 102 GLY A O 1
ATOM 810 N N . THR A 1 103 ? 9.055 -4.775 -7.005 1.00 44.31 103 THR A N 1
ATOM 811 C CA . THR A 1 103 ? 9.336 -4.896 -5.578 1.00 44.31 103 THR A CA 1
ATOM 812 C C . THR A 1 103 ? 10.542 -5.807 -5.445 1.00 44.31 103 THR A C 1
ATOM 814 O O . THR A 1 103 ? 10.409 -7.017 -5.259 1.00 44.31 103 THR A O 1
ATOM 817 N N . ARG A 1 104 ? 11.752 -5.246 -5.556 1.00 42.34 104 ARG A N 1
ATOM 818 C CA . ARG A 1 104 ? 12.932 -5.943 -5.037 1.00 42.34 104 ARG A CA 1
ATOM 819 C C . ARG A 1 104 ? 12.753 -5.985 -3.516 1.00 42.34 104 ARG A C 1
ATOM 821 O O . ARG A 1 104 ? 13.222 -5.107 -2.797 1.00 42.34 104 ARG A O 1
ATOM 828 N N . ALA A 1 105 ? 12.019 -6.984 -3.031 1.00 41.94 105 ALA A N 1
ATOM 829 C CA . ALA A 1 105 ? 12.324 -7.560 -1.741 1.00 41.94 105 ALA A CA 1
ATOM 830 C C . ALA A 1 105 ? 13.779 -8.004 -1.872 1.00 41.94 105 ALA A C 1
ATOM 832 O O . ALA A 1 105 ? 14.129 -8.774 -2.768 1.00 41.94 105 ALA A O 1
ATOM 833 N N . GLN A 1 106 ? 14.647 -7.374 -1.093 1.00 36.94 106 GLN A N 1
ATOM 834 C CA . GLN A 1 106 ? 16.034 -7.769 -0.979 1.00 36.94 106 GLN A CA 1
ATOM 835 C C . GLN A 1 106 ? 15.996 -9.213 -0.464 1.00 36.94 106 GLN A C 1
ATOM 837 O O . GLN A 1 106 ? 15.737 -9.441 0.715 1.00 36.94 106 GLN A O 1
ATOM 842 N N . GLU A 1 107 ? 16.145 -10.200 -1.351 1.00 34.22 107 GLU A N 1
ATOM 843 C CA . GLU A 1 107 ? 16.537 -11.532 -0.909 1.00 34.22 107 GLU A CA 1
ATOM 844 C C . GLU A 1 107 ? 17.843 -11.323 -0.149 1.00 34.22 107 GLU A C 1
ATOM 846 O O . GLU A 1 107 ? 18.813 -10.797 -0.703 1.00 34.22 107 GLU A O 1
ATOM 851 N N . GLY A 1 108 ? 17.810 -11.617 1.152 1.00 30.69 108 GLY A N 1
ATOM 852 C CA . GLY A 1 108 ? 18.974 -11.554 2.015 1.00 30.69 108 GLY A CA 1
ATOM 853 C C . GLY A 1 108 ? 20.079 -12.396 1.397 1.00 30.69 108 GLY A C 1
ATOM 854 O O . GLY A 1 108 ? 20.024 -13.624 1.415 1.00 30.69 108 GLY A O 1
ATOM 855 N N . GLY A 1 109 ? 21.064 -11.719 0.814 1.00 25.92 109 GLY A N 1
ATOM 856 C CA . GLY A 1 109 ? 22.324 -12.326 0.442 1.00 25.92 109 GLY A CA 1
ATOM 857 C C . GLY A 1 109 ? 23.053 -12.671 1.727 1.00 25.92 109 GLY A C 1
ATOM 858 O O . GLY A 1 109 ? 23.562 -11.780 2.402 1.00 25.92 109 GLY A O 1
ATOM 859 N N . ASN A 1 110 ? 23.067 -13.956 2.067 1.00 31.73 110 ASN A N 1
ATOM 860 C CA . ASN A 1 110 ? 24.001 -14.495 3.039 1.00 31.73 110 ASN A CA 1
ATOM 861 C C . ASN A 1 110 ? 25.419 -14.264 2.506 1.00 31.73 110 ASN A C 1
ATOM 863 O O . ASN A 1 110 ? 25.796 -14.860 1.496 1.00 31.73 110 ASN A O 1
ATOM 867 N N . ASN A 1 111 ? 26.172 -13.413 3.196 1.00 36.91 111 ASN A N 1
ATOM 868 C CA . ASN A 1 111 ? 27.629 -13.441 3.224 1.00 36.91 111 ASN A CA 1
ATOM 869 C C . ASN A 1 111 ? 28.056 -13.556 4.685 1.00 36.91 111 ASN A C 1
ATOM 871 O O . ASN A 1 111 ? 27.566 -12.728 5.487 1.00 36.91 111 ASN A O 1
#

Foldseek 3Di:
DDPDDPDPCPPLVVCCVVLNAPDAQCAAPVNDQPPDPQNDWDWDDDPFWIWTFGRRSGDIDIEGEDDDDADDPVDADQSADWYWYDDDPDIDIDGPRYDCSRHPPPPDDDD

Secondary structure (DSSP, 8-state):
--TT-------THHHHTTTSS-SSSSSSSS----SSS---EEEEE-SSEEEEEETTTT-EEEEEESS--PPPTTS--TT-EEEEEEETTEEEEEEES--GGG---------